Protein AF-A0A436GTV8-F1 (afdb_monomer)

Secondary structure (DSSP, 8-state):
-PPPPPP------------TTSPPSSPPTT----TTSS-HHHHHHHHHHHHTS--EEEEETTEEEEEEE----

Sequence (73 aa):
MAAPKSKTLGSGSSGLQHDLFGAADDLPEGFLYQPDLITAQEETELARHLEGLPFEAFDFHGHLANRRVVGFG

Mean predicted aligned error: 12.94 Å

pLDDT: mean 82.8, std 18.22, range [39.16, 98.31]

Solvent-accessible surface area (backbone atoms only — not comparable to full-atom values): 5284 Å² total; per-residue (Å²): 136,85,82,84,81,84,78,83,77,77,87,68,85,75,73,79,75,72,75,90,78,59,82,70,93,64,74,60,91,93,61,81,88,66,83,79,79,62,53,76,65,55,51,55,52,50,51,59,57,56,70,74,50,83,61,39,73,39,67,58,95,88,41,75,49,103,48,64,45,70,88,85,132

Foldseek 3Di:
DDDDDDDDDDDDPPPPPPPPPPDDPDDPPPDDDDPCPDPPVVVVVVVVVVVPDPWAFDDDPNDTDPGTDDDDD

Radius of gyration: 26.88 Å; Cα contacts (8 Å, |Δi|>4): 25; chains: 1; bounding box: 56×66×37 Å

Structure (mmCIF, N/CA/C/O backbone):
data_AF-A0A436GTV8-F1
#
_entry.id   AF-A0A436GTV8-F1
#
loop_
_atom_site.group_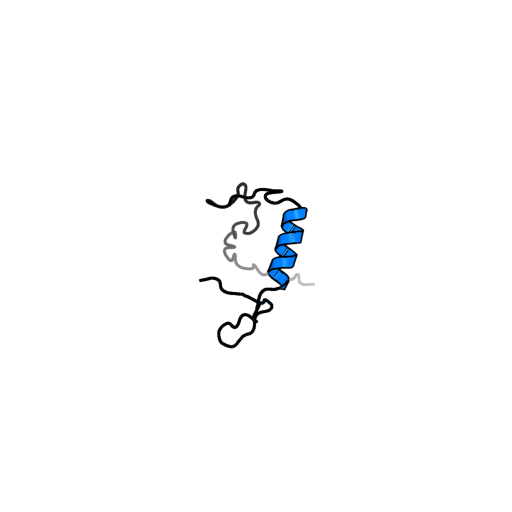PDB
_atom_site.id
_atom_site.type_symbol
_atom_site.label_atom_id
_atom_site.label_alt_id
_atom_site.label_comp_id
_atom_site.label_asym_id
_atom_site.label_entity_id
_atom_site.label_seq_id
_atom_site.pdbx_PDB_ins_code
_atom_site.Cartn_x
_atom_site.Cartn_y
_atom_site.Cartn_z
_atom_site.occupancy
_atom_site.B_iso_or_equiv
_atom_site.auth_seq_id
_atom_site.auth_comp_id
_atom_site.auth_asym_id
_atom_site.auth_atom_id
_atom_site.pdbx_PDB_model_num
ATOM 1 N N . MET A 1 1 ? 44.801 51.612 19.854 1.00 44.34 1 MET A N 1
ATOM 2 C CA . MET A 1 1 ? 44.058 50.377 19.515 1.00 44.34 1 MET A CA 1
ATOM 3 C C . MET A 1 1 ? 42.880 50.780 18.642 1.00 44.34 1 MET A C 1
ATOM 5 O O . MET A 1 1 ? 42.056 51.559 19.097 1.00 44.34 1 MET A O 1
ATOM 9 N N . ALA A 1 2 ? 42.876 50.388 17.367 1.00 39.16 2 ALA A N 1
ATOM 10 C CA . ALA A 1 2 ? 41.858 50.790 16.394 1.00 39.16 2 ALA A CA 1
ATOM 11 C C . ALA A 1 2 ? 40.654 49.835 16.449 1.00 39.16 2 ALA A C 1
ATOM 13 O O . ALA A 1 2 ? 40.837 48.620 16.442 1.00 39.16 2 ALA A O 1
ATOM 14 N N . ALA A 1 3 ? 39.441 50.383 16.512 1.00 41.78 3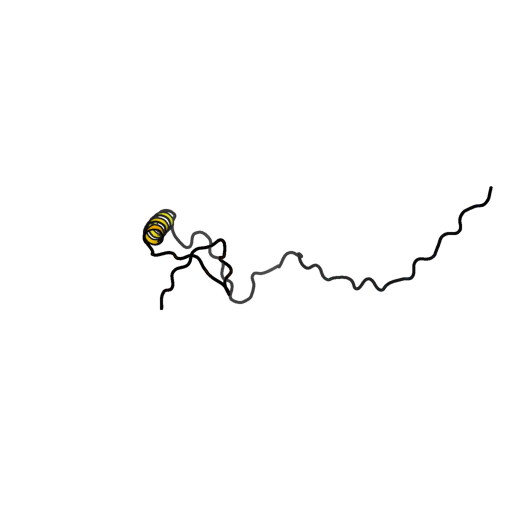 ALA A N 1
ATOM 15 C CA . ALA A 1 3 ? 38.200 49.614 16.461 1.00 41.78 3 ALA A CA 1
ATOM 16 C C . ALA A 1 3 ? 37.928 49.106 15.028 1.00 41.78 3 ALA A C 1
ATOM 18 O O . ALA A 1 3 ? 38.143 49.861 14.072 1.00 41.78 3 ALA A O 1
ATOM 19 N N . PRO A 1 4 ? 37.442 47.866 14.836 1.00 42.22 4 PRO A N 1
ATOM 20 C CA . PRO A 1 4 ? 37.073 47.383 13.512 1.00 42.22 4 PRO A CA 1
ATOM 21 C C . PRO A 1 4 ? 35.729 47.979 13.062 1.00 42.22 4 PRO A C 1
ATOM 23 O O . PRO A 1 4 ? 34.754 48.006 13.808 1.00 42.22 4 PRO A O 1
ATOM 26 N N . LYS A 1 5 ? 35.684 48.461 11.815 1.00 45.28 5 LYS A N 1
ATOM 27 C CA . LYS A 1 5 ? 34.475 48.973 11.154 1.00 45.28 5 LYS A CA 1
ATOM 28 C C . LYS A 1 5 ? 33.534 47.815 10.802 1.00 45.28 5 LYS A C 1
ATOM 30 O O . LYS A 1 5 ? 33.940 46.901 10.083 1.00 45.28 5 LYS A O 1
ATOM 35 N N . SER A 1 6 ? 32.281 47.885 11.246 1.00 47.53 6 SER A N 1
ATOM 36 C CA . SER A 1 6 ? 31.217 46.966 10.828 1.00 47.53 6 SER A CA 1
ATOM 37 C C . SER A 1 6 ? 30.899 47.152 9.344 1.00 47.53 6 SER A C 1
ATOM 39 O O . SER A 1 6 ? 30.568 48.251 8.903 1.00 47.53 6 SER A O 1
ATOM 41 N N . LYS A 1 7 ? 31.009 46.071 8.567 1.00 50.19 7 LYS A N 1
ATOM 42 C CA . LYS A 1 7 ? 30.541 46.011 7.179 1.00 50.19 7 LYS A CA 1
ATOM 43 C C . LYS A 1 7 ? 29.015 45.907 7.183 1.00 50.19 7 LYS A C 1
ATOM 45 O O . LYS A 1 7 ? 28.472 44.950 7.725 1.00 50.19 7 LYS A O 1
ATOM 50 N N . THR A 1 8 ? 28.335 46.866 6.566 1.00 49.72 8 THR A N 1
ATOM 51 C CA . THR A 1 8 ? 26.903 46.779 6.259 1.00 49.72 8 THR A CA 1
ATOM 52 C C . THR A 1 8 ? 26.697 45.690 5.208 1.00 49.72 8 THR A C 1
ATOM 54 O O . THR A 1 8 ? 27.122 45.851 4.064 1.00 49.72 8 THR A O 1
ATOM 57 N N . LEU A 1 9 ? 26.092 44.564 5.594 1.00 54.84 9 LEU A N 1
ATOM 58 C CA . LEU A 1 9 ? 25.649 43.546 4.644 1.00 54.84 9 LEU A CA 1
ATOM 59 C C . LEU A 1 9 ? 24.341 44.034 4.016 1.00 54.84 9 LEU A C 1
ATOM 61 O O . LEU A 1 9 ? 23.396 44.371 4.728 1.00 54.84 9 LEU A O 1
ATOM 65 N N . GLY A 1 10 ? 24.334 44.141 2.687 1.00 47.91 10 GLY A N 1
ATOM 66 C CA . GLY A 1 10 ? 23.186 44.591 1.913 1.00 47.91 10 GLY A CA 1
ATOM 67 C C . GLY A 1 10 ? 21.940 43.769 2.231 1.00 47.91 10 GLY A C 1
ATOM 68 O O . GLY A 1 10 ? 22.006 42.550 2.371 1.00 47.91 10 GLY A O 1
ATOM 69 N N . SER A 1 11 ? 20.813 44.470 2.343 1.00 53.62 11 SER A N 1
ATOM 70 C CA . SER A 1 11 ? 19.480 43.886 2.433 1.00 53.62 11 SER A CA 1
ATOM 71 C C . SER A 1 11 ? 19.192 43.119 1.141 1.00 53.62 11 SER A C 1
ATOM 73 O O . SER A 1 11 ? 18.745 43.690 0.148 1.00 53.62 11 SER A O 1
ATOM 75 N N . GLY A 1 12 ? 19.521 41.828 1.125 1.00 53.25 12 GLY A N 1
ATOM 76 C CA . GLY A 1 12 ? 18.904 40.887 0.205 1.00 53.25 12 GLY A CA 1
ATOM 77 C C . GLY A 1 12 ? 17.463 40.716 0.659 1.00 53.25 12 GLY A C 1
ATOM 78 O O . GLY A 1 12 ? 17.228 40.392 1.822 1.00 53.25 12 GLY A O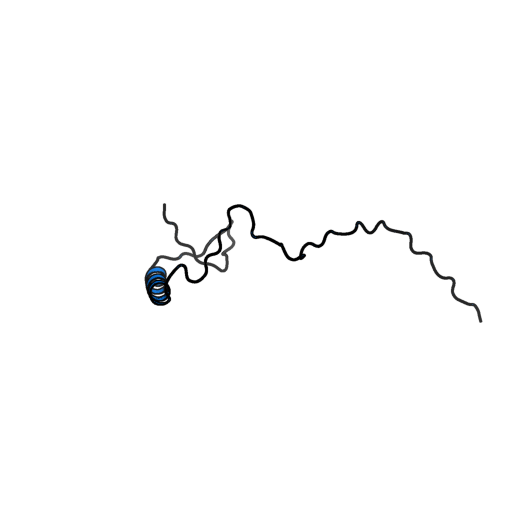 1
ATOM 79 N N . SER A 1 13 ? 16.506 40.981 -0.226 1.00 59.44 13 SER A N 1
ATOM 80 C CA . SER A 1 13 ? 15.095 40.694 0.009 1.00 59.44 13 SER A CA 1
ATOM 81 C C . SER A 1 13 ? 14.943 39.212 0.348 1.00 59.44 13 SER A C 1
ATOM 83 O O . SER A 1 13 ? 14.902 38.365 -0.545 1.00 59.44 13 SER A O 1
ATOM 85 N N . SER A 1 14 ? 14.895 38.903 1.642 1.00 60.03 14 SER A N 1
ATOM 86 C CA . SER A 1 14 ? 14.410 37.628 2.146 1.00 60.03 14 SER A CA 1
ATOM 87 C C . SER A 1 14 ? 12.936 37.578 1.774 1.00 60.03 14 SER A C 1
ATOM 89 O O . SER A 1 14 ? 12.087 38.128 2.476 1.00 60.03 14 SER A O 1
ATOM 91 N N . GLY A 1 15 ? 12.640 37.032 0.592 1.00 64.12 15 GLY A N 1
ATOM 92 C CA . GLY A 1 15 ? 11.289 36.614 0.270 1.00 64.12 15 GLY A CA 1
ATOM 93 C C . GLY A 1 15 ? 10.879 35.668 1.385 1.00 64.12 15 GLY A C 1
ATOM 94 O O . GLY A 1 15 ? 11.519 34.638 1.572 1.00 64.12 15 GLY A O 1
ATOM 95 N N . LEU A 1 16 ? 9.900 36.079 2.187 1.00 72.69 16 LEU A N 1
ATOM 96 C CA . LEU A 1 16 ? 9.353 35.266 3.263 1.00 72.69 16 LEU A CA 1
ATOM 97 C C . LEU A 1 16 ? 8.822 33.983 2.618 1.00 72.69 16 LEU A C 1
ATOM 99 O O . LEU A 1 16 ? 7.756 33.993 2.004 1.00 72.69 16 LEU A O 1
ATOM 103 N N . GLN A 1 17 ? 9.607 32.907 2.673 1.00 78.94 17 GLN A N 1
ATOM 104 C CA . GLN A 1 17 ? 9.173 31.596 2.222 1.00 78.94 17 GLN A CA 1
ATOM 105 C C . GLN A 1 17 ? 7.958 31.220 3.069 1.00 78.94 17 GLN A C 1
ATOM 107 O O . GLN A 1 17 ? 8.039 31.204 4.297 1.00 78.94 17 GLN A O 1
ATOM 112 N N . HIS A 1 18 ? 6.828 30.987 2.402 1.00 76.50 18 HIS A N 1
ATOM 113 C CA . HIS A 1 18 ? 5.615 30.512 3.051 1.00 76.50 18 HIS A CA 1
ATOM 114 C C . HIS A 1 18 ? 5.909 29.198 3.780 1.00 76.50 18 HIS A C 1
ATOM 116 O O . HIS A 1 18 ? 6.754 28.422 3.325 1.00 76.50 18 HIS A O 1
ATOM 122 N N . ASP A 1 19 ? 5.242 28.965 4.907 1.00 80.38 19 ASP A N 1
ATOM 123 C CA . ASP A 1 19 ? 5.462 27.756 5.691 1.00 80.38 19 ASP A CA 1
ATOM 124 C C . ASP A 1 19 ? 5.054 26.522 4.872 1.00 80.38 19 ASP A C 1
ATOM 126 O O . ASP A 1 19 ? 3.874 26.265 4.650 1.00 80.38 19 ASP A O 1
ATOM 130 N N . LEU A 1 20 ? 6.048 25.782 4.376 1.00 79.56 20 LEU A N 1
ATOM 131 C CA . LEU A 1 20 ? 5.842 24.590 3.549 1.00 79.56 20 LEU A CA 1
ATOM 132 C C . LEU A 1 20 ? 5.391 23.376 4.368 1.00 79.56 20 LEU A C 1
ATOM 134 O O . LEU A 1 20 ? 4.987 22.371 3.786 1.00 79.56 20 LEU A O 1
ATOM 138 N N . PHE A 1 21 ? 5.512 23.454 5.694 1.00 80.88 21 PHE A N 1
ATOM 139 C CA . PHE A 1 21 ? 5.209 22.369 6.626 1.00 80.88 21 PHE A CA 1
ATOM 140 C C . PHE A 1 21 ? 4.174 22.785 7.671 1.00 80.88 21 PHE A C 1
ATOM 142 O O . PHE A 1 21 ? 3.991 22.073 8.661 1.00 80.88 21 PHE A O 1
ATOM 149 N N . GLY A 1 22 ? 3.510 23.925 7.456 1.00 79.38 22 GLY A N 1
ATOM 150 C CA . GLY A 1 22 ? 2.390 24.351 8.276 1.00 79.38 22 GLY A CA 1
ATOM 151 C C . GLY A 1 22 ? 1.356 23.235 8.330 1.00 79.38 22 GLY A C 1
ATOM 152 O O . GLY A 1 22 ? 1.156 22.513 7.349 1.00 79.38 22 GLY A O 1
ATOM 153 N N . ALA A 1 23 ? 0.737 23.052 9.495 1.00 72.81 23 ALA A N 1
ATOM 154 C CA . ALA A 1 23 ? -0.309 22.055 9.641 1.00 72.81 23 ALA A CA 1
ATOM 155 C C . ALA A 1 23 ? -1.414 22.360 8.620 1.00 72.81 23 ALA A C 1
ATOM 157 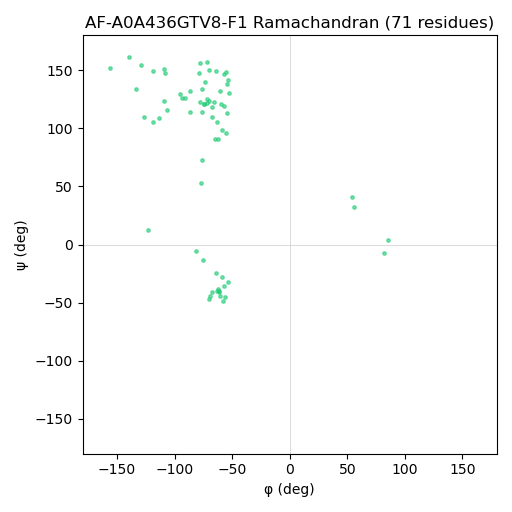O O . ALA A 1 23 ? -1.980 23.451 8.626 1.00 72.81 23 ALA A O 1
ATOM 158 N N . ALA A 1 24 ? -1.675 21.419 7.714 1.00 73.00 24 ALA A N 1
ATOM 159 C CA . ALA A 1 24 ? -2.842 21.505 6.857 1.00 73.00 24 ALA A CA 1
ATOM 160 C C . ALA A 1 24 ? -4.068 21.327 7.756 1.00 73.00 24 ALA A C 1
ATOM 162 O O . ALA A 1 24 ? -4.194 20.297 8.419 1.00 73.00 24 ALA A O 1
ATOM 163 N N . ASP A 1 25 ? -4.926 22.346 7.807 1.00 71.88 25 ASP A N 1
ATOM 164 C CA . ASP A 1 25 ? -6.126 22.331 8.649 1.00 71.88 25 ASP A CA 1
ATOM 165 C C . ASP A 1 25 ? -7.117 21.235 8.216 1.00 71.88 25 ASP A C 1
ATOM 167 O O . ASP A 1 25 ? -7.866 20.728 9.045 1.00 71.88 25 ASP A O 1
ATOM 171 N N . ASP A 1 26 ? -7.059 20.820 6.945 1.00 80.94 26 ASP A N 1
ATOM 172 C CA . ASP A 1 26 ? -7.928 19.812 6.345 1.00 80.94 26 ASP A CA 1
ATOM 173 C C . ASP A 1 26 ? -7.164 18.870 5.398 1.00 80.94 26 ASP A C 1
ATOM 175 O O . ASP A 1 26 ? -6.068 19.162 4.907 1.00 80.94 26 ASP A O 1
ATOM 179 N N . LEU A 1 27 ? -7.775 17.716 5.119 1.00 86.38 27 LEU A N 1
ATOM 180 C CA . LEU A 1 27 ? -7.286 16.774 4.113 1.00 86.38 27 LEU A CA 1
ATOM 181 C C . LEU A 1 27 ? -7.483 17.342 2.693 1.00 86.38 27 LEU A C 1
ATOM 183 O O . LEU A 1 27 ? -8.438 18.087 2.461 1.00 86.38 27 LEU A O 1
ATOM 187 N N . PRO A 1 28 ? -6.621 16.980 1.721 1.00 87.31 28 PRO A N 1
ATOM 188 C CA . PRO A 1 28 ? -6.793 17.403 0.335 1.00 87.31 28 PRO A CA 1
ATOM 189 C C . PRO A 1 28 ? -8.170 17.024 -0.219 1.00 87.31 28 PRO A C 1
ATOM 191 O O . PRO A 1 28 ? -8.727 15.982 0.128 1.00 87.31 28 PRO A O 1
ATOM 194 N N . GLU A 1 29 ? -8.693 17.836 -1.136 1.00 91.31 29 GLU A N 1
ATOM 195 C CA . GLU A 1 29 ? -9.953 17.539 -1.818 1.00 91.31 29 GLU A CA 1
ATOM 196 C C . GLU A 1 29 ? -9.921 16.133 -2.450 1.00 91.31 29 GLU A C 1
ATOM 198 O O . GLU A 1 29 ? -8.967 15.756 -3.132 1.00 91.31 29 GLU A O 1
ATOM 203 N N . GLY A 1 30 ? -10.963 15.338 -2.189 1.00 91.50 30 GLY A N 1
ATOM 204 C CA . GLY A 1 30 ? -11.080 13.952 -2.657 1.00 91.50 30 GLY A CA 1
ATOM 205 C C . GLY A 1 30 ? -10.339 12.909 -1.810 1.00 91.50 30 GLY A C 1
ATOM 206 O O . GLY A 1 30 ? -10.533 11.714 -2.034 1.00 91.50 30 GLY A O 1
ATOM 207 N N . PHE A 1 31 ? -9.534 13.315 -0.823 1.00 91.44 31 PHE A N 1
ATOM 208 C CA . PHE A 1 31 ? -8.877 12.390 0.095 1.00 91.44 31 PHE A CA 1
ATOM 209 C C . PHE A 1 31 ? -9.785 12.065 1.288 1.00 91.44 31 PHE A C 1
ATOM 211 O O . PHE A 1 31 ? -10.080 12.920 2.121 1.00 91.44 31 PHE A O 1
ATOM 218 N N . LEU A 1 32 ? -10.209 10.804 1.386 1.00 91.19 32 LEU A N 1
ATOM 219 C CA . LEU A 1 32 ? -11.030 10.297 2.485 1.00 91.19 32 LEU A CA 1
ATOM 220 C C . LEU A 1 32 ? -10.222 9.290 3.299 1.00 91.19 32 LEU A C 1
ATOM 222 O O . LEU A 1 32 ? -9.951 8.181 2.842 1.00 91.19 32 LEU A O 1
ATOM 226 N N . TYR A 1 33 ? -9.844 9.678 4.515 1.00 91.19 33 TYR A N 1
ATOM 227 C CA . TYR A 1 33 ? -9.231 8.765 5.471 1.00 91.19 33 TYR A CA 1
ATOM 228 C C . TYR A 1 33 ? -10.305 8.122 6.345 1.00 91.19 33 TYR A C 1
ATOM 230 O O . TYR A 1 33 ? -11.082 8.823 6.994 1.00 91.19 33 TYR A O 1
ATOM 238 N N . GLN A 1 34 ? -10.315 6.792 6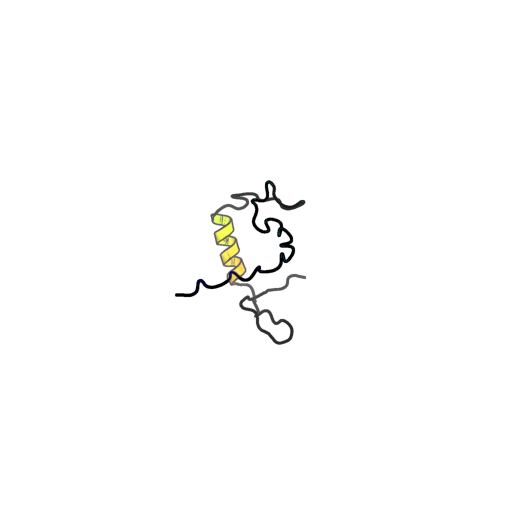.391 1.00 94.88 34 GLN A N 1
ATOM 239 C CA . GLN A 1 34 ? -11.197 6.024 7.259 1.00 94.88 34 GLN A CA 1
ATOM 240 C C . GLN A 1 34 ? -10.361 5.044 8.092 1.00 94.88 34 GLN A C 1
ATOM 242 O O . GLN A 1 34 ? -9.821 4.089 7.526 1.00 94.88 34 GLN A O 1
ATOM 247 N N . PRO A 1 35 ? -10.230 5.263 9.415 1.00 94.44 35 PRO A N 1
ATOM 248 C CA . PRO A 1 35 ? -9.607 4.276 10.285 1.00 94.44 35 PRO A CA 1
ATOM 249 C C . PRO A 1 35 ? -10.457 3.003 10.311 1.00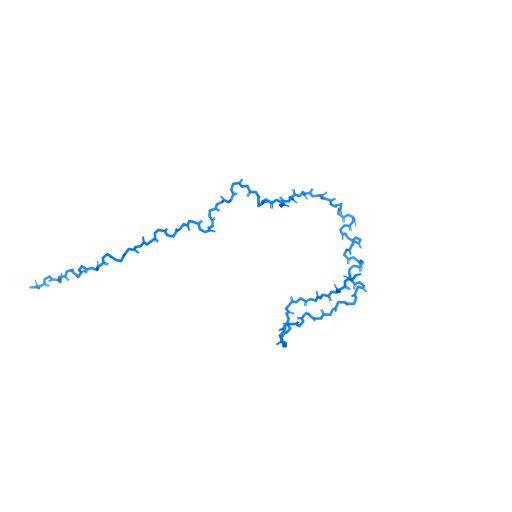 94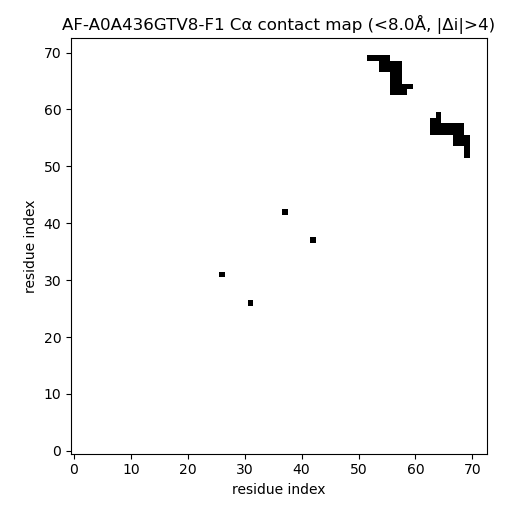.44 35 PRO A C 1
ATOM 251 O O . PRO A 1 35 ? -11.679 3.065 10.161 1.00 94.44 35 PRO A O 1
ATOM 254 N N . ASP A 1 36 ? -9.795 1.860 10.486 1.00 95.81 36 ASP A N 1
ATOM 255 C CA . ASP A 1 36 ? -10.442 0.553 10.642 1.00 95.81 36 ASP A CA 1
ATOM 256 C C . ASP A 1 36 ? -11.398 0.185 9.485 1.00 95.81 36 ASP A C 1
ATOM 258 O O . ASP A 1 36 ? -12.406 -0.491 9.684 1.00 95.81 36 ASP A O 1
ATOM 262 N N . LEU A 1 37 ? -11.094 0.642 8.258 1.00 96.88 37 LEU A N 1
ATOM 263 C CA . LEU A 1 37 ? -11.873 0.329 7.049 1.00 96.88 37 LEU A CA 1
ATOM 264 C C . LEU A 1 37 ? -11.986 -1.185 6.805 1.00 96.88 37 LEU A C 1
ATOM 266 O O . LEU A 1 37 ? -13.015 -1.655 6.326 1.00 96.88 37 LEU A O 1
ATOM 270 N N . ILE A 1 38 ? -10.921 -1.919 7.126 1.00 97.50 38 ILE A N 1
ATOM 271 C CA . ILE A 1 38 ? -10.884 -3.379 7.131 1.00 97.50 38 ILE A CA 1
ATOM 272 C C . ILE A 1 38 ? -10.581 -3.867 8.545 1.00 97.50 38 ILE A C 1
ATOM 274 O O . ILE A 1 38 ? -9.877 -3.212 9.315 1.00 97.50 38 ILE A O 1
ATOM 278 N N . THR A 1 39 ? -11.103 -5.035 8.884 1.00 98.31 39 THR A N 1
ATOM 279 C CA . THR A 1 39 ? -10.807 -5.714 10.144 1.00 98.31 39 THR A CA 1
ATOM 280 C C . THR A 1 39 ? -9.383 -6.279 10.143 1.00 98.31 39 THR A C 1
ATOM 282 O O . THR A 1 39 ? -8.820 -6.610 9.100 1.00 98.31 39 THR A O 1
ATOM 285 N N . ALA A 1 40 ? -8.812 -6.501 11.331 1.00 97.69 40 ALA A N 1
ATOM 286 C CA . ALA A 1 40 ? -7.488 -7.124 11.468 1.00 97.69 40 ALA A CA 1
ATOM 287 C C . ALA A 1 40 ? -7.405 -8.534 10.836 1.00 97.69 40 ALA A C 1
ATOM 289 O O . ALA A 1 40 ? -6.340 -8.980 10.397 1.00 97.69 40 ALA A O 1
ATOM 290 N N . GLN A 1 41 ? -8.532 -9.252 10.784 1.00 98.31 41 GLN A N 1
ATOM 291 C CA . GLN A 1 41 ? -8.607 -10.551 10.121 1.00 98.31 41 GLN A CA 1
ATOM 292 C C . GLN A 1 41 ? -8.507 -10.404 8.597 1.00 98.31 41 GLN A C 1
ATOM 294 O O . GLN A 1 41 ? -7.725 -11.126 7.979 1.00 98.31 41 GLN A O 1
ATOM 299 N N . GLU A 1 42 ? -9.255 -9.468 8.008 1.00 98.31 42 GLU A N 1
ATOM 300 C CA . GLU A 1 42 ? -9.197 -9.176 6.569 1.00 98.31 42 GLU A CA 1
ATOM 301 C C . GLU A 1 42 ? -7.802 -8.702 6.154 1.00 98.31 42 GLU A C 1
ATOM 303 O O . GLU A 1 42 ? -7.291 -9.148 5.131 1.00 98.31 42 GLU A O 1
ATOM 308 N N . GLU A 1 43 ? -7.141 -7.878 6.972 1.00 97.75 43 GLU A N 1
ATOM 309 C CA . GLU A 1 43 ? -5.753 -7.460 6.736 1.00 97.75 43 GLU A CA 1
ATOM 310 C C . GLU A 1 43 ? -4.804 -8.667 6.647 1.00 97.75 43 GLU A C 1
ATOM 312 O O . GLU A 1 43 ? -4.038 -8.801 5.689 1.00 97.75 43 GLU A O 1
ATOM 317 N N . THR A 1 44 ? -4.900 -9.593 7.607 1.00 98.12 44 THR A N 1
ATOM 318 C CA . THR A 1 44 ? -4.072 -10.812 7.638 1.00 98.12 44 THR A CA 1
ATOM 319 C C . THR A 1 44 ? -4.338 -11.712 6.428 1.00 98.12 44 THR A C 1
ATOM 321 O O . THR A 1 44 ? -3.419 -12.315 5.868 1.00 98.12 44 THR A O 1
ATOM 324 N N . GLU A 1 45 ? -5.601 -11.835 6.025 1.00 98.31 45 GLU A N 1
ATOM 325 C CA . GLU A 1 45 ? -6.002 -12.641 4.875 1.00 98.31 45 GLU A CA 1
ATOM 326 C C . GLU A 1 45 ? -5.518 -12.029 3.553 1.00 98.31 45 GLU A C 1
ATOM 328 O O . GLU A 1 45 ? -4.957 -12.739 2.715 1.00 98.31 45 GLU A O 1
ATOM 333 N N . LEU A 1 46 ? -5.656 -10.713 3.384 1.00 97.38 46 LEU A N 1
ATOM 334 C CA . LEU A 1 46 ? -5.147 -9.986 2.221 1.00 97.38 46 LEU A CA 1
ATOM 335 C C . LEU A 1 46 ? -3.627 -10.110 2.103 1.00 97.38 46 LEU A C 1
ATOM 337 O O . LEU A 1 46 ? -3.134 -10.407 1.016 1.00 97.38 46 LEU A O 1
ATOM 341 N N . ALA A 1 47 ? -2.885 -9.959 3.205 1.00 97.31 47 ALA A N 1
ATOM 342 C CA . ALA A 1 47 ? -1.432 -10.127 3.208 1.00 97.31 47 ALA A CA 1
ATOM 343 C C . ALA A 1 47 ? -1.016 -11.511 2.679 1.00 97.31 47 ALA A C 1
ATOM 345 O O . ALA A 1 47 ? -0.164 -11.604 1.794 1.00 97.31 47 ALA A O 1
ATOM 346 N N . ARG A 1 48 ? -1.688 -12.578 3.131 1.00 97.81 48 ARG A N 1
ATOM 347 C CA . ARG A 1 48 ? -1.434 -13.949 2.658 1.00 97.81 48 ARG A CA 1
ATOM 348 C C . ARG A 1 48 ? -1.719 -14.118 1.164 1.00 97.81 48 ARG A C 1
ATOM 350 O O . ARG A 1 48 ? -0.989 -14.828 0.478 1.00 97.81 48 ARG A O 1
ATOM 357 N N . HIS A 1 49 ? -2.770 -13.484 0.646 1.00 97.06 49 HIS A N 1
ATOM 358 C CA . HIS A 1 49 ? -3.064 -13.517 -0.788 1.00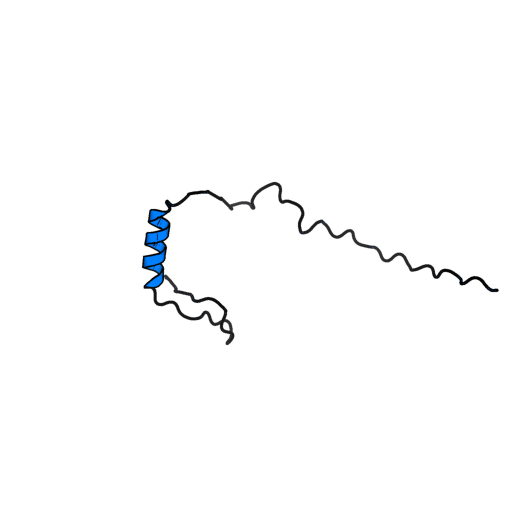 97.06 49 HIS A CA 1
ATOM 359 C C . HIS A 1 49 ? -2.014 -12.760 -1.608 1.00 97.06 49 HIS A C 1
ATOM 361 O O . HIS A 1 49 ? -1.592 -13.253 -2.654 1.00 97.06 49 HIS A O 1
ATOM 367 N N . LEU A 1 50 ? -1.560 -11.598 -1.125 1.00 96.50 50 LEU A N 1
ATOM 368 C CA . LEU A 1 50 ? -0.520 -10.804 -1.780 1.00 96.50 50 LEU A CA 1
ATOM 369 C C . LEU A 1 50 ? 0.803 -11.578 -1.870 1.00 96.50 50 LEU A C 1
ATOM 371 O O . LEU A 1 50 ? 1.440 -11.557 -2.918 1.00 96.50 50 LEU A O 1
ATOM 375 N N . GLU A 1 51 ? 1.196 -12.312 -0.826 1.00 96.31 51 GLU A N 1
ATOM 376 C CA . GLU A 1 51 ? 2.425 -13.126 -0.822 1.00 96.31 51 GLU A CA 1
ATOM 377 C C . GLU A 1 51 ? 2.521 -14.111 -1.999 1.00 96.31 51 GLU A C 1
ATOM 379 O O . GLU A 1 51 ? 3.621 -14.381 -2.482 1.00 96.31 51 GLU A O 1
ATOM 384 N N . GLY A 1 52 ? 1.387 -14.633 -2.474 1.00 95.75 52 GLY A N 1
ATOM 385 C CA . GLY A 1 52 ? 1.334 -15.580 -3.590 1.00 95.75 52 GLY A CA 1
ATOM 386 C C . GLY A 1 52 ? 1.402 -14.945 -4.982 1.00 95.75 52 GLY A C 1
ATOM 387 O O . GLY A 1 52 ? 1.442 -15.673 -5.975 1.00 95.75 52 GLY A O 1
ATOM 388 N N . LEU A 1 53 ? 1.382 -13.614 -5.087 1.00 97.56 53 LEU A N 1
ATOM 389 C CA . LEU A 1 53 ? 1.361 -12.926 -6.375 1.00 97.56 53 LEU A CA 1
ATOM 390 C C . LEU A 1 53 ? 2.752 -12.883 -7.031 1.00 97.56 53 LEU A C 1
ATOM 392 O O . LEU A 1 53 ? 3.766 -12.761 -6.337 1.00 97.56 53 LEU A O 1
ATOM 396 N N . PRO A 1 54 ? 2.821 -12.922 -8.376 1.00 96.69 54 PRO A N 1
ATOM 397 C CA . PRO A 1 54 ? 4.075 -12.872 -9.123 1.00 96.69 54 PRO A CA 1
ATOM 398 C C . PRO A 1 54 ? 4.633 -11.440 -9.164 1.00 96.69 54 PRO A C 1
ATOM 400 O O . PRO A 1 54 ? 4.563 -10.741 -10.171 1.00 96.69 54 PRO A O 1
ATOM 403 N N . PHE A 1 55 ? 5.143 -10.982 -8.026 1.00 97.00 55 PHE A N 1
ATOM 404 C CA . PHE A 1 55 ? 5.745 -9.667 -7.860 1.00 97.00 55 PHE A CA 1
ATOM 405 C C . PHE A 1 55 ? 7.112 -9.575 -8.547 1.00 97.00 55 PHE A C 1
ATOM 407 O O . PHE A 1 55 ? 8.051 -10.272 -8.163 1.00 97.00 55 PHE A O 1
ATOM 414 N N . GLU A 1 56 ? 7.253 -8.627 -9.469 1.00 95.44 56 GLU A N 1
ATOM 415 C CA . GLU A 1 56 ? 8.488 -8.364 -10.213 1.00 95.44 56 GLU A CA 1
ATOM 416 C C . GLU A 1 56 ? 9.130 -7.048 -9.775 1.00 95.44 56 GLU A C 1
ATOM 418 O O . GLU A 1 56 ? 8.443 -6.119 -9.345 1.00 95.44 56 GLU A O 1
ATOM 423 N N . ALA A 1 57 ? 10.456 -6.936 -9.870 1.00 96.06 57 ALA A N 1
ATOM 424 C CA . ALA A 1 57 ? 11.135 -5.674 -9.578 1.00 96.06 57 ALA A CA 1
ATOM 425 C C . ALA A 1 57 ? 10.644 -4.573 -10.531 1.00 96.06 57 ALA A C 1
ATOM 427 O O . ALA A 1 57 ? 10.584 -4.769 -11.744 1.00 96.06 57 ALA A O 1
ATOM 428 N N . PHE A 1 58 ? 10.300 -3.403 -9.988 1.00 95.06 58 PHE A N 1
ATOM 429 C CA . PHE A 1 58 ? 9.908 -2.281 -10.834 1.00 95.06 58 PHE A CA 1
ATOM 430 C C . PHE A 1 58 ? 11.146 -1.657 -11.480 1.00 95.06 58 PHE A C 1
ATOM 432 O O . PHE A 1 58 ? 11.971 -1.066 -10.781 1.00 95.06 58 PHE A O 1
ATOM 439 N N . ASP A 1 59 ? 11.249 -1.766 -12.802 1.00 93.88 59 ASP A N 1
ATOM 440 C CA . ASP A 1 59 ? 12.262 -1.084 -13.601 1.00 93.88 59 ASP A CA 1
ATOM 441 C C . ASP A 1 59 ? 11.709 0.243 -14.130 1.00 93.88 59 ASP A C 1
ATOM 443 O O . ASP A 1 59 ? 10.659 0.294 -14.777 1.00 93.88 59 ASP A O 1
ATOM 447 N N . PHE A 1 60 ? 12.437 1.321 -13.855 1.00 90.00 60 PHE A N 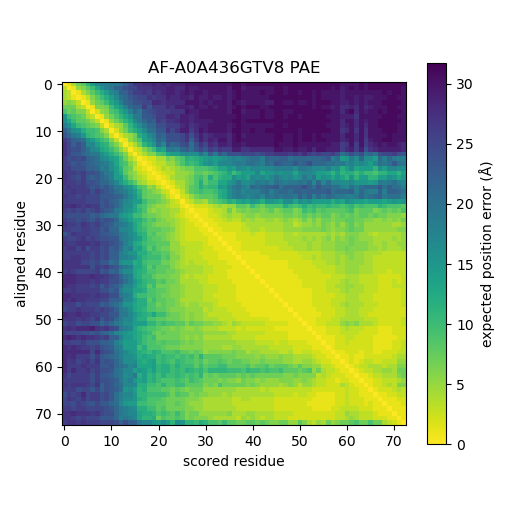1
ATOM 448 C CA . PHE A 1 60 ? 12.223 2.606 -14.495 1.00 90.00 60 PHE A CA 1
ATOM 449 C C . PHE A 1 60 ? 13.474 3.025 -15.265 1.00 90.00 60 PHE A C 1
ATOM 451 O O . PHE A 1 60 ? 14.462 3.460 -14.675 1.00 90.00 60 PHE A O 1
ATOM 458 N N . HIS A 1 61 ? 13.417 2.927 -16.594 1.00 91.31 61 HIS A N 1
ATOM 459 C CA . HIS A 1 61 ? 14.499 3.330 -17.502 1.00 91.31 61 HIS A CA 1
ATOM 460 C C . HIS A 1 61 ? 15.862 2.682 -17.176 1.00 91.31 61 HIS A C 1
ATOM 462 O O . HIS A 1 61 ? 16.900 3.340 -17.235 1.00 91.31 61 HIS A O 1
ATOM 468 N N . GLY A 1 62 ? 15.869 1.395 -16.831 1.00 89.69 62 GLY A N 1
ATOM 469 C CA . GLY A 1 62 ? 17.063 0.629 -16.468 1.00 89.69 62 GLY A CA 1
ATOM 470 C C . GLY A 1 62 ? 17.465 0.751 -14.997 1.00 89.69 62 GLY A C 1
ATOM 471 O O . GLY A 1 62 ? 18.500 0.216 -14.598 1.00 89.69 62 GLY A O 1
ATOM 472 N N . HIS A 1 63 ? 16.676 1.452 -14.179 1.00 92.75 63 HIS A N 1
ATOM 473 C CA . HIS A 1 63 ? 16.889 1.556 -12.740 1.00 92.75 63 HIS A CA 1
ATOM 474 C C . HIS A 1 63 ? 15.856 0.720 -11.988 1.00 92.75 63 HIS A C 1
ATOM 476 O O . HIS A 1 63 ? 14.662 1.024 -12.001 1.00 92.75 63 HIS A O 1
ATOM 482 N N . LEU A 1 64 ? 16.330 -0.305 -11.276 1.00 94.62 64 LEU A N 1
ATOM 483 C CA . LEU A 1 64 ? 15.491 -1.109 -10.393 1.00 94.62 64 LEU A CA 1
ATOM 484 C C . LEU A 1 64 ? 15.167 -0.331 -9.113 1.00 94.62 64 LEU A C 1
ATOM 486 O O . LEU A 1 64 ? 16.062 0.060 -8.360 1.00 94.62 64 LEU A O 1
ATOM 490 N N . ALA A 1 65 ? 13.879 -0.114 -8.856 1.00 93.12 65 ALA A N 1
ATOM 491 C CA . ALA A 1 65 ? 13.403 0.514 -7.632 1.00 93.12 65 ALA A CA 1
ATOM 492 C C . ALA A 1 65 ? 13.405 -0.476 -6.455 1.00 93.12 65 ALA A C 1
ATOM 494 O O . ALA A 1 65 ? 13.254 -1.683 -6.632 1.00 93.12 65 ALA A O 1
ATOM 495 N N . ASN A 1 66 ? 13.473 0.044 -5.224 1.00 95.75 66 ASN A N 1
ATOM 496 C CA . ASN A 1 66 ? 13.313 -0.756 -4.004 1.00 95.75 66 ASN A CA 1
ATOM 497 C C . ASN A 1 66 ? 11.831 -1.087 -3.726 1.00 95.75 66 ASN A C 1
ATOM 499 O O . ASN A 1 66 ? 11.286 -0.765 -2.671 1.00 95.75 66 ASN A O 1
ATOM 503 N N . ARG A 1 67 ? 11.152 -1.653 -4.725 1.00 95.00 67 ARG A N 1
ATOM 504 C CA . ARG A 1 67 ? 9.788 -2.175 -4.639 1.00 95.00 67 ARG A CA 1
ATOM 505 C C . ARG A 1 67 ? 9.576 -3.231 -5.715 1.00 95.00 67 ARG A C 1
ATOM 507 O O . ARG A 1 67 ? 10.166 -3.157 -6.794 1.00 95.00 67 ARG A O 1
ATOM 514 N N . ARG A 1 68 ? 8.674 -4.165 -5.432 1.00 95.94 68 ARG A N 1
ATOM 515 C CA . ARG A 1 68 ? 8.151 -5.090 -6.433 1.00 95.94 68 ARG A CA 1
ATOM 516 C C . ARG A 1 68 ? 6.710 -4.729 -6.764 1.00 95.94 68 ARG A C 1
ATOM 518 O O . ARG A 1 68 ? 5.994 -4.224 -5.902 1.00 95.94 68 ARG A O 1
ATOM 525 N N . VAL A 1 69 ? 6.308 -4.954 -8.005 1.00 95.50 69 VAL A N 1
ATOM 526 C CA . VAL A 1 69 ? 4.974 -4.641 -8.516 1.00 95.50 69 VAL A CA 1
ATOM 527 C C . VAL A 1 69 ? 4.382 -5.852 -9.222 1.00 95.50 69 VAL A C 1
ATOM 529 O O . VAL A 1 69 ? 5.100 -6.712 -9.725 1.00 95.50 69 VAL A O 1
ATOM 532 N N . VAL A 1 70 ? 3.061 -5.899 -9.264 1.00 96.75 70 VAL A N 1
ATOM 533 C CA . VAL A 1 70 ? 2.284 -6.822 -10.087 1.00 96.75 70 VAL A CA 1
ATOM 534 C C . VAL A 1 70 ? 1.196 -5.991 -10.762 1.00 96.75 70 VAL A C 1
ATOM 536 O O . VAL A 1 70 ? 0.603 -5.115 -10.131 1.00 96.75 70 VAL A O 1
ATOM 539 N N . GLY A 1 71 ? 1.010 -6.186 -12.066 1.00 93.38 71 GLY A N 1
ATOM 540 C CA . GLY A 1 71 ? 0.024 -5.454 -12.854 1.00 93.38 71 GLY A CA 1
ATOM 541 C C . GLY A 1 71 ? -1.272 -6.244 -12.969 1.00 93.38 71 GLY A C 1
ATOM 542 O O . GLY A 1 71 ? -1.247 -7.406 -13.369 1.00 93.38 71 GLY A O 1
ATOM 543 N N . PHE A 1 72 ? -2.390 -5.596 -12.664 1.00 92.19 72 PHE A N 1
ATOM 544 C CA . PHE A 1 72 ? -3.727 -6.073 -13.003 1.00 92.19 72 PHE A CA 1
ATOM 545 C C . PHE A 1 72 ? -4.257 -5.152 -14.103 1.00 92.19 72 PHE A C 1
ATOM 547 O O . PHE A 1 72 ? -4.216 -3.932 -13.940 1.00 92.19 72 PHE A O 1
ATOM 554 N N . GLY A 1 73 ? -4.643 -5.727 -15.238 1.00 81.31 73 GLY A N 1
ATOM 555 C CA . GLY A 1 73 ? -5.174 -5.007 -16.398 1.00 81.31 73 GLY A CA 1
ATOM 556 C C . GLY A 1 73 ? -6.683 -5.109 -16.464 1.00 81.31 73 GLY A C 1
ATOM 557 O O . GLY A 1 73 ? -7.186 -6.222 -16.191 1.00 81.31 73 GLY A O 1
#